Protein AF-A0A3E2WAU6-F1 (afdb_monomer_lite)

Structure (mmCIF, N/CA/C/O backbone):
data_AF-A0A3E2WAU6-F1
#
_entry.id   AF-A0A3E2WAU6-F1
#
loop_
_atom_site.group_PDB
_atom_site.id
_atom_site.type_symbol
_atom_site.label_atom_id
_atom_site.label_alt_id
_atom_site.label_comp_id
_atom_site.label_asym_id
_atom_site.label_entity_id
_atom_site.label_seq_id
_atom_site.pdbx_PDB_ins_code
_atom_site.Cartn_x
_atom_site.Cartn_y
_atom_site.Cartn_z
_atom_site.occupancy
_atom_site.B_iso_or_equiv
_atom_site.auth_seq_id
_atom_site.auth_comp_id
_atom_site.auth_asym_id
_atom_site.auth_atom_id
_atom_site.pdbx_PDB_model_num
ATOM 1 N N . GLN A 1 1 ? 10.098 -0.944 7.958 1.00 62.31 1 GLN A N 1
ATOM 2 C CA . GLN A 1 1 ? 8.995 -0.526 7.065 1.00 62.31 1 GLN A CA 1
ATOM 3 C C . GLN A 1 1 ? 9.508 -0.630 5.642 1.00 62.31 1 GLN A C 1
ATOM 5 O O . GLN A 1 1 ? 10.655 -0.273 5.418 1.00 62.31 1 GLN A O 1
ATOM 10 N N . GLU A 1 2 ? 8.715 -1.182 4.729 1.00 78.62 2 GLU A N 1
ATOM 11 C CA . GLU A 1 2 ? 9.079 -1.346 3.315 1.00 78.62 2 GLU A CA 1
ATOM 12 C C . GLU A 1 2 ? 8.281 -0.338 2.483 1.00 78.62 2 GLU A C 1
ATOM 14 O O . GLU A 1 2 ? 7.127 -0.059 2.810 1.00 78.62 2 GLU A O 1
ATOM 19 N N . GLY A 1 3 ? 8.907 0.232 1.455 1.00 87.06 3 GLY A N 1
ATOM 20 C CA . GLY A 1 3 ? 8.301 1.223 0.572 1.00 87.06 3 GLY A CA 1
ATOM 21 C C . GLY A 1 3 ? 8.551 0.866 -0.886 1.00 87.06 3 GLY A C 1
ATOM 22 O O . GLY A 1 3 ? 9.559 0.247 -1.213 1.00 87.06 3 GLY A O 1
ATOM 23 N N . TYR A 1 4 ? 7.630 1.271 -1.753 1.00 90.69 4 TYR A N 1
ATOM 24 C CA . TYR A 1 4 ? 7.669 0.983 -3.182 1.00 90.69 4 TYR A CA 1
ATOM 25 C C . TYR A 1 4 ? 7.580 2.289 -3.966 1.00 90.69 4 TYR A C 1
ATOM 27 O O . TYR A 1 4 ? 6.838 3.198 -3.592 1.00 90.69 4 TYR A O 1
ATOM 35 N N . MET A 1 5 ? 8.346 2.384 -5.050 1.00 89.81 5 MET A N 1
ATOM 36 C CA . MET A 1 5 ? 8.416 3.573 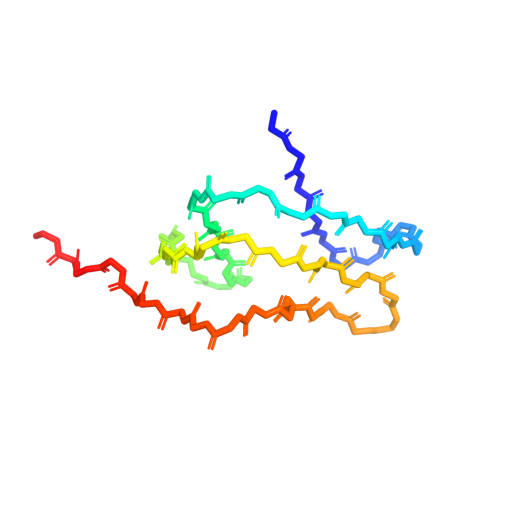-5.898 1.00 89.81 5 MET A CA 1
ATOM 37 C C . MET A 1 5 ? 8.573 3.188 -7.370 1.00 89.81 5 MET A C 1
ATOM 39 O O . MET A 1 5 ? 8.814 2.023 -7.695 1.00 89.81 5 MET A O 1
ATOM 43 N N . ALA A 1 6 ? 8.437 4.164 -8.269 1.00 84.38 6 ALA A N 1
ATOM 44 C CA . ALA A 1 6 ? 8.694 3.949 -9.689 1.00 84.38 6 ALA A CA 1
ATOM 45 C C . ALA A 1 6 ? 10.115 3.392 -9.907 1.00 84.38 6 ALA A C 1
ATOM 47 O O . ALA A 1 6 ? 11.072 3.876 -9.307 1.00 84.38 6 ALA A O 1
ATOM 48 N N . GLY A 1 7 ? 10.240 2.362 -10.748 1.00 85.00 7 GLY A N 1
ATOM 49 C CA . GLY A 1 7 ? 11.512 1.675 -11.007 1.00 85.00 7 GLY A CA 1
ATOM 50 C C . GLY A 1 7 ? 11.891 0.592 -9.990 1.00 85.00 7 GLY A C 1
ATOM 51 O O . GLY A 1 7 ? 12.919 -0.056 -10.165 1.00 85.00 7 GLY A O 1
ATOM 52 N N . HIS A 1 8 ? 11.075 0.351 -8.958 1.00 89.19 8 HIS A N 1
ATOM 53 C CA . HIS A 1 8 ? 11.274 -0.786 -8.062 1.00 89.19 8 HIS A CA 1
ATOM 54 C C . HIS A 1 8 ? 11.110 -2.120 -8.812 1.00 89.19 8 HIS A C 1
ATOM 56 O O . HIS A 1 8 ? 10.280 -2.244 -9.716 1.00 89.19 8 HIS A O 1
ATOM 62 N N . SER A 1 9 ? 11.873 -3.137 -8.403 1.00 92.94 9 SER A N 1
ATOM 63 C CA . SER A 1 9 ? 11.742 -4.498 -8.931 1.00 92.94 9 SER A CA 1
ATOM 64 C C . SER A 1 9 ? 10.314 -5.032 -8.760 1.00 92.94 9 SER A C 1
ATOM 66 O O . SER A 1 9 ? 9.658 -4.708 -7.763 1.00 92.94 9 SER A O 1
ATOM 68 N N . PRO A 1 10 ? 9.818 -5.878 -9.681 1.00 94.06 10 PRO A N 1
ATOM 69 C CA . PRO A 1 10 ? 8.509 -6.487 -9.520 1.00 94.06 10 PRO A CA 1
ATOM 70 C C . PRO A 1 10 ? 8.370 -7.214 -8.179 1.00 94.06 10 PRO A C 1
ATOM 72 O O . PRO A 1 10 ? 9.287 -7.915 -7.749 1.00 94.06 10 PRO A O 1
ATOM 75 N N . ALA A 1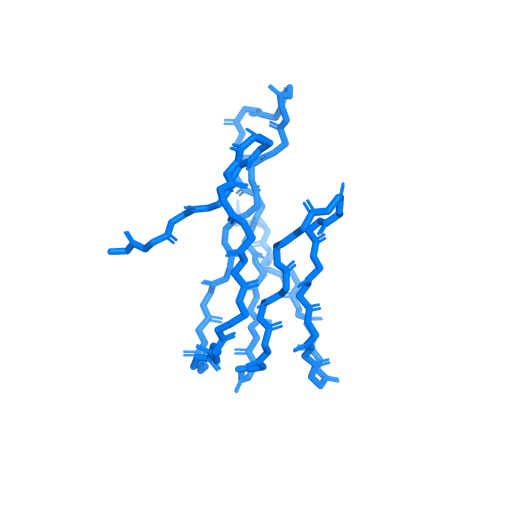 11 ? 7.225 -7.047 -7.524 1.00 93.50 11 ALA A N 1
ATOM 76 C CA . ALA A 1 11 ? 6.951 -7.640 -6.222 1.00 93.50 11 ALA A CA 1
ATOM 77 C C . ALA A 1 11 ? 5.463 -7.968 -6.064 1.00 93.50 11 ALA A C 1
ATOM 79 O O . ALA A 1 11 ? 4.590 -7.231 -6.523 1.00 93.50 11 ALA A O 1
ATOM 80 N N . LEU A 1 12 ? 5.179 -9.062 -5.362 1.00 94.75 12 LEU A N 1
ATOM 81 C CA . LEU A 1 12 ? 3.846 -9.412 -4.888 1.00 94.75 12 LEU A CA 1
ATOM 82 C C . LEU A 1 12 ? 3.961 -9.769 -3.411 1.00 94.75 12 LEU A C 1
ATOM 84 O O . LEU A 1 12 ? 4.678 -10.705 -3.056 1.00 94.75 12 LEU A O 1
ATOM 88 N N . LYS A 1 13 ? 3.276 -9.018 -2.548 1.00 95.25 13 LYS A N 1
ATOM 89 C CA . LYS A 1 13 ? 3.398 -9.199 -1.100 1.00 95.25 13 LYS A CA 1
ATOM 90 C C . LYS A 1 13 ? 2.058 -9.069 -0.397 1.00 95.25 13 LYS A C 1
ATOM 92 O O . LYS A 1 13 ? 1.242 -8.216 -0.739 1.00 95.25 13 LYS A O 1
ATOM 97 N N . ARG A 1 14 ? 1.853 -9.910 0.617 1.00 96.44 14 ARG A N 1
ATOM 98 C CA . ARG A 1 14 ? 0.728 -9.806 1.548 1.00 96.44 14 ARG A CA 1
ATOM 99 C C . ARG A 1 14 ? 0.927 -8.620 2.491 1.00 96.44 14 ARG A C 1
ATOM 101 O O . ARG A 1 14 ? 2.011 -8.422 3.038 1.00 96.44 14 ARG A O 1
ATOM 108 N N . LEU A 1 15 ? -0.139 -7.859 2.686 1.00 95.75 15 LEU A N 1
ATOM 109 C CA . LEU A 1 15 ? -0.222 -6.763 3.639 1.00 95.75 15 LEU A CA 1
ATOM 110 C C . LEU A 1 15 ? -1.046 -7.203 4.845 1.00 95.75 15 LEU A C 1
ATOM 112 O O . LEU A 1 15 ? -2.131 -7.768 4.694 1.00 95.75 15 LEU A O 1
ATOM 116 N N . GLU A 1 16 ? -0.545 -6.892 6.033 1.00 96.50 16 GLU A N 1
ATOM 117 C CA . GLU A 1 16 ? -1.295 -7.029 7.277 1.00 96.50 16 GLU A CA 1
ATOM 118 C C . GLU A 1 16 ? -2.184 -5.801 7.516 1.00 96.50 16 GLU A C 1
ATOM 120 O O . GLU A 1 16 ? -2.034 -4.763 6.864 1.00 96.50 16 GLU A O 1
ATOM 125 N N . LYS A 1 17 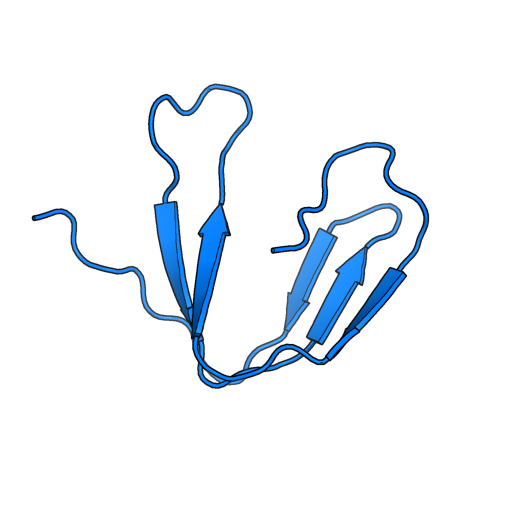? -3.127 -5.918 8.456 1.00 96.81 17 LYS A N 1
ATOM 126 C CA . LYS A 1 17 ? -3.952 -4.789 8.900 1.00 96.81 17 LYS A CA 1
ATOM 127 C C . LYS A 1 17 ? -3.060 -3.642 9.378 1.00 96.81 17 LYS A C 1
ATOM 129 O O . LYS A 1 17 ? -2.189 -3.846 10.222 1.00 96.81 17 LYS A O 1
ATOM 134 N N . GLY A 1 18 ? -3.321 -2.431 8.895 1.00 95.00 18 GLY A N 1
ATOM 135 C CA . GLY A 1 18 ? -2.530 -1.266 9.273 1.00 95.00 18 GLY A CA 1
ATOM 136 C C . GLY A 1 18 ? -2.749 -0.056 8.376 1.00 95.00 18 GLY A C 1
ATOM 137 O O . GLY A 1 18 ? -3.809 0.113 7.774 1.00 95.00 18 GLY A O 1
ATOM 138 N N . GLU A 1 19 ? -1.726 0.792 8.320 1.00 95.06 19 GLU A N 1
ATOM 139 C CA . GLU A 1 19 ? -1.716 2.033 7.552 1.00 95.06 19 GLU A CA 1
ATOM 140 C C . GLU A 1 19 ? -0.822 1.901 6.312 1.00 95.06 19 GLU A C 1
ATOM 142 O O . GLU A 1 19 ? 0.317 1.436 6.391 1.00 95.06 19 GLU A O 1
ATOM 147 N N . VAL A 1 20 ? -1.325 2.368 5.172 1.00 94.00 20 VAL A N 1
ATOM 148 C CA . VAL A 1 20 ? -0.558 2.608 3.949 1.00 94.00 20 VAL A CA 1
ATOM 149 C C . VAL A 1 20 ? -0.353 4.111 3.814 1.00 94.00 20 VAL A C 1
ATOM 151 O O . VAL A 1 20 ? -1.312 4.880 3.837 1.00 94.00 20 VAL A O 1
ATOM 154 N N . LYS A 1 21 ? 0.904 4.531 3.666 1.00 93.69 21 LYS A N 1
ATOM 155 C CA . LYS A 1 21 ? 1.271 5.930 3.431 1.00 93.69 21 LYS A CA 1
ATOM 156 C C . LYS A 1 21 ? 1.548 6.127 1.948 1.00 93.69 21 LYS A C 1
ATOM 158 O O . LYS A 1 21 ? 2.441 5.482 1.403 1.00 93.69 21 LYS A O 1
ATOM 163 N N . ILE A 1 22 ? 0.791 7.010 1.310 1.00 91.62 22 ILE A N 1
ATOM 164 C CA . ILE A 1 22 ? 0.924 7.329 -0.111 1.00 91.62 22 ILE A CA 1
ATOM 165 C C . ILE A 1 22 ? 1.519 8.725 -0.220 1.00 91.62 22 ILE A C 1
ATOM 167 O O . ILE A 1 22 ? 0.891 9.705 0.175 1.00 91.62 22 ILE A O 1
ATOM 171 N N . ARG A 1 23 ? 2.735 8.812 -0.761 1.00 90.56 23 ARG A N 1
ATOM 172 C CA . ARG A 1 23 ? 3.367 10.084 -1.108 1.00 90.56 23 ARG A CA 1
ATOM 173 C C . ARG A 1 23 ? 3.326 10.261 -2.618 1.00 90.56 23 ARG A C 1
ATOM 175 O O . ARG A 1 23 ? 3.964 9.505 -3.346 1.00 90.56 23 ARG A O 1
ATOM 182 N N . GLU A 1 24 ? 2.566 11.245 -3.074 1.00 88.19 24 GLU A N 1
ATOM 183 C CA . GLU A 1 24 ? 2.552 11.651 -4.479 1.00 88.19 24 GLU A CA 1
ATOM 184 C C . GLU A 1 24 ? 3.812 12.467 -4.799 1.00 88.19 24 GLU A C 1
ATOM 186 O O . GLU A 1 24 ? 4.366 13.115 -3.912 1.00 88.19 24 GLU A O 1
ATOM 191 N N . ALA A 1 25 ? 4.275 12.435 -6.052 1.00 84.62 25 ALA A N 1
ATOM 192 C CA . ALA A 1 25 ? 5.550 13.042 -6.456 1.00 84.62 25 ALA A CA 1
ATOM 193 C C . ALA A 1 25 ? 5.664 14.540 -6.107 1.00 84.62 25 ALA A C 1
ATOM 195 O O . ALA A 1 25 ? 6.738 15.004 -5.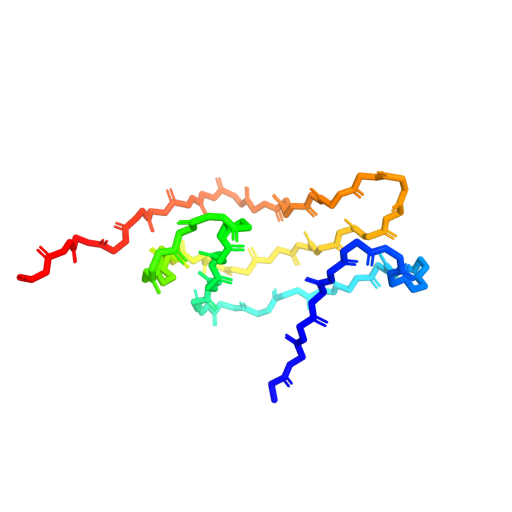737 1.00 84.62 25 ALA A O 1
ATOM 196 N N . GLU A 1 26 ? 4.551 15.270 -6.175 1.00 85.44 26 GLU A N 1
ATOM 197 C CA . GLU A 1 26 ? 4.472 16.706 -5.867 1.00 85.44 26 GLU A CA 1
ATOM 198 C C . GLU A 1 26 ? 3.785 16.989 -4.516 1.00 85.44 26 GLU A C 1
ATOM 200 O O . GLU A 1 26 ? 3.622 18.139 -4.109 1.00 85.44 26 GLU A O 1
ATOM 205 N N . GLY A 1 27 ? 3.384 15.938 -3.796 1.00 81.62 27 GLY A N 1
ATOM 206 C CA . GLY A 1 27 ? 2.712 16.048 -2.507 1.00 81.62 27 GLY A CA 1
ATOM 207 C C . GLY A 1 27 ? 3.699 16.371 -1.388 1.00 81.62 27 GLY A C 1
ATOM 208 O O . GLY A 1 27 ? 4.664 15.635 -1.157 1.00 81.62 27 GLY A O 1
ATOM 209 N N . LYS A 1 28 ? 3.435 17.455 -0.649 1.00 79.69 28 LYS A N 1
ATOM 210 C CA . LYS A 1 28 ? 4.220 17.808 0.544 1.00 79.69 28 LYS A CA 1
ATOM 211 C C . LYS A 1 28 ? 4.074 16.742 1.629 1.00 79.69 28 LYS A C 1
ATOM 213 O O . LYS A 1 28 ? 5.085 16.228 2.109 1.00 79.69 28 LYS A O 1
ATOM 218 N N . GLU A 1 29 ? 2.830 16.354 1.908 1.00 87.94 29 GLU A N 1
ATOM 219 C CA . GLU A 1 29 ? 2.475 15.413 2.968 1.00 87.94 29 GLU A CA 1
ATOM 220 C C . GLU A 1 29 ? 1.969 14.071 2.420 1.00 87.94 29 GLU A C 1
ATOM 222 O O . GLU A 1 29 ? 1.291 14.026 1.386 1.00 87.94 29 GLU A O 1
ATOM 227 N N . PRO A 1 30 ? 2.296 12.952 3.089 1.00 90.19 30 PRO A N 1
ATOM 228 C CA . PRO A 1 30 ? 1.767 11.651 2.728 1.00 90.19 30 PRO A CA 1
ATOM 229 C C . PRO A 1 30 ? 0.304 11.531 3.155 1.00 90.19 30 PRO A C 1
ATOM 231 O O . PRO A 1 30 ? -0.049 11.773 4.308 1.00 90.19 30 PRO A O 1
ATOM 234 N N . ARG A 1 31 ? -0.541 11.036 2.252 1.00 91.44 31 ARG A N 1
ATOM 235 C CA . ARG A 1 31 ? -1.910 10.650 2.600 1.00 91.44 31 ARG A CA 1
ATOM 236 C C . ARG A 1 31 ? -1.887 9.293 3.292 1.00 91.44 31 ARG A C 1
ATOM 238 O O . ARG A 1 31 ? -1.193 8.375 2.843 1.00 91.44 31 ARG A O 1
ATOM 245 N N . ILE A 1 32 ? -2.645 9.153 4.375 1.00 94.12 32 ILE A N 1
ATOM 246 C CA . ILE A 1 32 ? -2.698 7.919 5.164 1.00 94.12 32 ILE A CA 1
ATOM 247 C C . ILE A 1 32 ? -4.011 7.188 4.880 1.00 94.12 32 ILE A C 1
ATOM 249 O O . ILE A 1 32 ? -5.097 7.742 5.041 1.00 94.12 32 ILE A O 1
ATOM 253 N N . VAL A 1 33 ? -3.901 5.921 4.484 1.00 95.12 33 VAL A N 1
ATOM 254 C CA . VAL A 1 33 ? -5.030 5.021 4.231 1.00 95.12 33 VAL A CA 1
ATOM 255 C C . VAL A 1 33 ? -4.997 3.883 5.239 1.00 95.12 33 VAL A C 1
ATOM 257 O O . VAL A 1 33 ? -3.985 3.199 5.370 1.00 95.12 33 VAL A O 1
ATOM 260 N N . GLN A 1 34 ? -6.107 3.635 5.923 1.00 96.31 34 GLN A N 1
ATOM 261 C CA . GLN A 1 34 ? -6.266 2.468 6.785 1.00 96.31 34 GLN A CA 1
ATOM 262 C C . GLN A 1 34 ? -6.836 1.293 5.987 1.00 96.31 34 GLN A C 1
ATOM 264 O O . GLN A 1 34 ? -7.826 1.443 5.267 1.00 96.31 34 GLN A O 1
ATOM 269 N N . ILE A 1 35 ? -6.219 0.117 6.135 1.00 97.19 35 ILE A N 1
ATOM 270 C CA . ILE A 1 35 ? -6.640 -1.119 5.467 1.00 97.19 35 ILE A CA 1
ATOM 271 C C . ILE A 1 35 ? -6.742 -2.295 6.458 1.00 97.19 35 ILE A C 1
ATOM 273 O O . ILE A 1 35 ? -5.946 -2.392 7.396 1.00 97.19 35 ILE A O 1
ATOM 277 N N . PRO A 1 36 ? -7.674 -3.244 6.247 1.00 97.62 36 PRO A N 1
ATOM 278 C CA . PRO A 1 36 ? -7.745 -4.508 6.988 1.00 97.62 36 PRO A CA 1
ATOM 279 C C . PRO A 1 36 ? -6.643 -5.519 6.617 1.00 97.62 36 PRO A C 1
ATOM 281 O O . PRO A 1 36 ? -6.671 -6.642 7.111 1.00 97.62 36 PRO A O 1
ATOM 284 N N . GLY A 1 37 ? -5.701 -5.145 5.748 1.00 97.25 37 GLY A N 1
ATOM 285 C CA . GLY A 1 37 ? -4.754 -6.042 5.0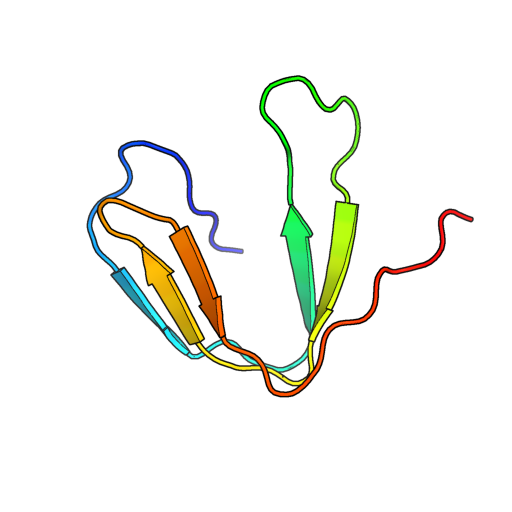85 1.00 97.25 37 GLY A CA 1
ATOM 286 C C . GLY A 1 37 ? -5.107 -6.226 3.609 1.00 97.25 37 GLY A C 1
ATOM 287 O O . GLY A 1 37 ? -6.023 -5.581 3.098 1.00 97.25 37 GLY A O 1
ATOM 288 N N . GLY A 1 38 ? -4.373 -7.080 2.900 1.00 97.00 38 GLY A N 1
ATOM 289 C CA . GLY A 1 38 ? -4.568 -7.271 1.463 1.00 97.00 38 GLY A CA 1
ATOM 290 C C . GLY A 1 38 ? -3.304 -7.721 0.748 1.00 97.00 38 GLY A C 1
ATOM 291 O O . GLY A 1 38 ? -2.497 -8.457 1.312 1.00 97.00 38 GLY A O 1
ATOM 292 N N . HIS A 1 39 ? -3.122 -7.266 -0.490 1.00 96.75 39 HIS A N 1
ATOM 293 C CA . HIS A 1 39 ? -1.919 -7.538 -1.275 1.00 96.75 39 HIS A CA 1
ATOM 294 C C . HIS A 1 39 ? -1.467 -6.290 -2.022 1.00 96.75 39 HIS A C 1
ATOM 296 O O . HIS A 1 39 ? -2.292 -5.550 -2.556 1.00 96.75 39 HIS A O 1
ATOM 302 N N . ILE A 1 40 ? -0.155 -6.090 -2.097 1.00 95.31 40 ILE A N 1
ATOM 303 C CA . ILE A 1 40 ? 0.453 -5.132 -3.014 1.00 95.31 40 ILE A CA 1
ATOM 304 C C . ILE A 1 40 ? 1.058 -5.873 -4.198 1.00 95.31 40 ILE A C 1
ATOM 306 O O . ILE A 1 40 ? 1.781 -6.856 -4.024 1.00 95.31 40 ILE A O 1
ATOM 310 N N . HIS A 1 41 ? 0.756 -5.382 -5.394 1.00 95.44 41 HIS A N 1
ATOM 311 C CA . HIS A 1 41 ? 1.407 -5.769 -6.633 1.00 95.44 41 HIS A CA 1
ATOM 312 C C . HIS A 1 41 ? 2.199 -4.570 -7.156 1.00 95.44 41 HIS A C 1
ATOM 314 O O . HIS A 1 41 ? 1.641 -3.492 -7.372 1.00 95.44 41 HIS A O 1
ATOM 320 N N . VAL A 1 42 ? 3.498 -4.774 -7.354 1.00 93.81 42 VAL A N 1
ATOM 321 C CA . VAL A 1 42 ? 4.425 -3.821 -7.960 1.00 93.81 42 VAL A CA 1
ATOM 322 C C . VAL A 1 42 ? 4.906 -4.419 -9.274 1.00 93.81 42 VAL A C 1
ATOM 324 O O . VAL A 1 42 ? 5.498 -5.494 -9.291 1.00 93.81 42 VAL A O 1
ATOM 327 N N . GLY A 1 43 ? 4.635 -3.729 -10.374 1.00 90.44 43 GLY A N 1
ATOM 328 C CA . GLY A 1 43 ? 5.092 -4.088 -11.712 1.00 90.44 43 GLY A CA 1
ATOM 329 C C . GLY A 1 43 ? 5.174 -2.833 -12.575 1.00 90.44 43 GLY A C 1
ATOM 330 O O . GLY A 1 43 ? 5.675 -1.807 -12.126 1.00 90.44 43 GLY A O 1
ATOM 331 N N . LYS A 1 44 ? 4.613 -2.870 -13.792 1.00 87.62 44 LYS A N 1
ATOM 332 C CA . LYS A 1 44 ? 4.419 -1.643 -14.599 1.00 87.62 44 LYS A CA 1
ATOM 333 C C . LYS A 1 44 ? 3.531 -0.611 -13.897 1.00 87.62 44 LYS A C 1
ATOM 335 O O . LYS A 1 44 ? 3.657 0.584 -14.133 1.00 87.62 44 LYS A O 1
ATOM 340 N N . THR A 1 45 ? 2.632 -1.090 -13.047 1.00 87.56 45 THR A N 1
ATOM 341 C CA . THR A 1 45 ? 1.742 -0.285 -12.215 1.00 87.56 45 THR A CA 1
ATOM 342 C C . THR A 1 45 ? 1.863 -0.781 -10.781 1.00 87.56 45 THR A C 1
ATOM 344 O O . THR A 1 45 ? 2.144 -1.960 -10.553 1.00 87.56 45 THR A O 1
ATOM 347 N N . MET A 1 46 ? 1.656 0.114 -9.818 1.00 91.31 46 MET A N 1
ATOM 348 C CA . MET A 1 46 ? 1.555 -0.238 -8.408 1.00 91.31 46 MET A CA 1
ATOM 349 C C . MET A 1 46 ? 0.085 -0.240 -8.001 1.00 91.31 46 MET A C 1
ATOM 351 O O . MET A 1 46 ? -0.614 0.750 -8.208 1.00 91.31 46 MET A O 1
ATOM 355 N N . ALA A 1 47 ? -0.381 -1.350 -7.436 1.00 93.50 47 ALA A N 1
ATOM 356 C CA . ALA A 1 47 ? -1.764 -1.508 -7.007 1.00 93.50 47 ALA A CA 1
ATOM 357 C C . ALA A 1 47 ? -1.836 -2.186 -5.637 1.00 93.50 47 ALA A C 1
ATOM 359 O O . ALA A 1 47 ? -1.149 -3.178 -5.385 1.00 93.50 47 ALA A O 1
ATOM 360 N N . VAL A 1 48 ? -2.703 -1.661 -4.770 1.00 94.94 48 VAL A N 1
ATOM 361 C CA . VAL A 1 48 ? -3.039 -2.257 -3.475 1.00 94.94 48 VAL A CA 1
ATOM 362 C C . VAL A 1 48 ? -4.460 -2.799 -3.551 1.00 94.94 48 VAL A C 1
ATOM 364 O O . VAL A 1 48 ? -5.410 -2.044 -3.743 1.00 94.94 48 VAL A O 1
ATOM 367 N N . TYR A 1 49 ? -4.602 -4.109 -3.383 1.00 96.69 49 TYR A N 1
ATOM 368 C CA . TYR A 1 49 ? -5.887 -4.798 -3.356 1.00 96.69 49 TYR A CA 1
ATOM 369 C C . TYR A 1 49 ? -6.280 -5.073 -1.908 1.00 96.69 49 TYR A C 1
ATOM 371 O O . TYR A 1 49 ? -5.593 -5.813 -1.202 1.00 96.69 49 TYR A O 1
ATOM 379 N N . THR A 1 50 ? -7.389 -4.487 -1.469 1.00 97.75 50 THR A N 1
ATOM 380 C CA . THR A 1 50 ? -7.922 -4.599 -0.106 1.00 97.75 50 THR A CA 1
ATOM 381 C C . THR A 1 50 ? -9.447 -4.687 -0.143 1.00 97.75 50 THR A C 1
ATOM 383 O O . THR A 1 50 ? -10.075 -4.222 -1.092 1.00 97.75 50 THR A O 1
ATOM 386 N N . ARG A 1 51 ? -10.057 -5.274 0.894 1.00 97.81 51 ARG A N 1
ATOM 387 C CA . ARG A 1 51 ? -11.521 -5.380 1.013 1.00 97.81 51 ARG A CA 1
ATOM 388 C C . ARG A 1 51 ? -12.193 -4.013 1.158 1.00 97.81 51 ARG A C 1
ATOM 390 O O . ARG A 1 51 ? -13.281 -3.809 0.635 1.00 97.81 51 ARG A O 1
ATOM 397 N N . TYR A 1 52 ? -11.566 -3.114 1.907 1.00 95.31 52 TYR A N 1
ATOM 398 C CA . TYR A 1 52 ? -11.986 -1.727 2.064 1.00 95.31 52 TYR A CA 1
ATOM 399 C C . TYR A 1 52 ? -10.772 -0.859 2.393 1.00 95.31 52 TYR A C 1
ATOM 401 O O . TYR A 1 52 ? -9.735 -1.357 2.843 1.00 95.31 52 TYR A O 1
ATOM 409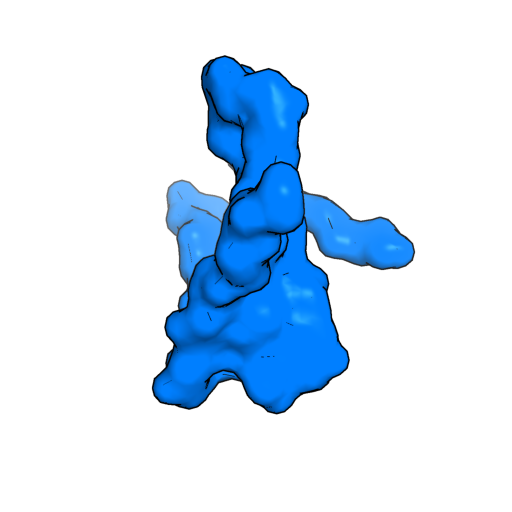 N N . ALA A 1 53 ? -10.912 0.436 2.153 1.00 95.25 53 ALA A N 1
ATOM 410 C CA . ALA A 1 53 ? -9.907 1.440 2.446 1.00 95.25 53 ALA A CA 1
ATOM 411 C C . ALA A 1 53 ? -10.613 2.691 2.962 1.00 95.25 53 ALA A C 1
ATOM 413 O O . ALA A 1 53 ? -11.610 3.120 2.381 1.00 95.25 53 ALA A O 1
ATOM 414 N N . SER A 1 54 ? -10.098 3.266 4.042 1.00 95.38 54 SER A N 1
ATOM 415 C CA . SER A 1 54 ? -10.580 4.538 4.574 1.00 95.38 54 SER A CA 1
ATOM 416 C C . SER A 1 54 ? -9.423 5.516 4.677 1.00 95.38 54 SER A C 1
ATOM 418 O O . SER A 1 54 ? -8.376 5.195 5.243 1.00 95.38 54 SER A O 1
ATOM 420 N N . TRP A 1 55 ? -9.608 6.716 4.132 1.00 92.62 55 TRP A N 1
ATOM 421 C CA . TRP A 1 55 ? -8.695 7.821 4.390 1.00 92.62 55 TRP A CA 1
ATOM 422 C C . TRP A 1 55 ? -8.737 8.147 5.878 1.00 92.62 55 TRP A C 1
ATOM 424 O O . TRP A 1 55 ? -9.816 8.227 6.470 1.00 92.62 55 TRP A O 1
ATOM 434 N N . LYS A 1 56 ? -7.567 8.307 6.491 1.00 85.81 56 LYS A N 1
ATOM 435 C CA . LYS A 1 56 ? -7.491 8.913 7.816 1.00 85.81 56 LYS A CA 1
ATOM 436 C C . LYS A 1 56 ? -7.858 10.387 7.640 1.00 85.81 56 LYS A C 1
ATOM 438 O O . LYS A 1 56 ? -7.303 11.030 6.752 1.00 85.81 56 LYS A O 1
ATOM 443 N N . ALA A 1 57 ? -8.826 10.877 8.413 1.00 73.75 57 ALA A N 1
ATOM 444 C CA . ALA A 1 57 ? -9.168 12.295 8.397 1.00 73.75 57 ALA A CA 1
ATOM 445 C C . ALA A 1 57 ? -7.913 13.117 8.725 1.00 73.75 57 ALA A C 1
ATOM 447 O O . ALA A 1 57 ? -7.117 12.704 9.572 1.00 73.75 57 ALA A O 1
ATOM 448 N N . GLU A 1 58 ? -7.724 14.229 8.019 1.00 62.84 58 GLU A N 1
ATOM 449 C CA . GLU A 1 58 ? -6.738 15.234 8.413 1.00 62.84 58 GLU A CA 1
ATOM 450 C C . GLU A 1 58 ? -7.223 15.829 9.747 1.00 62.84 58 GLU A C 1
ATOM 452 O O . GLU A 1 58 ? -8.393 16.202 9.853 1.00 62.84 58 GLU A O 1
ATOM 457 N N . GLU A 1 59 ? -6.375 15.787 10.781 1.00 54.25 59 GLU A N 1
ATOM 458 C CA . GLU A 1 59 ? -6.634 16.438 12.079 1.00 54.25 59 GLU A CA 1
ATOM 459 C C . GLU A 1 59 ? -6.510 17.961 11.970 1.00 54.25 59 GLU A C 1
ATOM 461 O O . GLU A 1 59 ? -5.597 18.430 11.248 1.00 54.25 59 GLU A O 1
#

pLDDT: mean 90.18, std 8.78, range [54.25, 97.81]

Foldseek 3Di:
DDDDDPPDDWDKDKFAFDWDWADDPPRPGTWIKGANIAMWTDDNDTDGDGPDIDTDDDD

Radius of gyration: 11.81 Å; chains: 1; bounding box: 24×28×27 Å

InterPro domains:
  IPR036771 F0F1 ATP synthase delta/epsilon subunit, N-terminal [G3DSA:2.60.15.10] (1-51)

Sequence (59 aa):
QEGYMAGHSPALKRLEKGEVKIREAEGKEPRIVQIPGGHIHVGKTMAVYTRYASWKAEE

Secondary structure (DSSP, 8-state):
-----TTPPPEEEEE-SEEEEE--TT-SS-EEEEES-EEEEESSSEEEE-S--EEPPP-

Organism: NCBI:txid154046